Protein AF-A0A968BVR8-F1 (afdb_monomer)

Secondary structure (DSSP, 8-state):
---------------EEEEEEEEEETTS-HHHHHHHHHHHHHTSTTB-TTSPPEEEEEEE-SSEEEEEEEEEES-GGGHHHHHHHHHHHHHHHHHHTT---------------HHHHHHHTS---

Foldseek 3Di:
DDDPPPPPPDDCLPKDKDKDKFWFFPPDDVVLLFVLLQVLLCPFPQFDVVDDWDWAFDDDDPGTTMTMIMTIGSDPVCRVVSVVSSVVSSVVSCVVVVTDRDDPDPPPPPPDDVVNVVVVPDPDD

Structure (mmCIF, N/CA/C/O backbone):
data_AF-A0A968BVR8-F1
#
_entry.id   AF-A0A968BVR8-F1
#
loop_
_atom_site.group_PDB
_atom_site.id
_atom_site.type_symbol
_atom_site.label_atom_id
_atom_site.label_alt_id
_atom_site.label_comp_id
_atom_site.label_asym_id
_atom_site.label_entity_id
_atom_site.label_seq_id
_atom_site.pdbx_PDB_ins_code
_atom_site.Cartn_x
_atom_site.Cartn_y
_atom_site.Cartn_z
_atom_site.occupancy
_atom_site.B_iso_or_equiv
_atom_site.auth_seq_id
_atom_site.auth_comp_id
_atom_site.auth_asym_id
_atom_site.auth_atom_id
_atom_site.pdbx_PDB_model_num
ATOM 1 N N . MET A 1 1 ? 34.857 -38.477 -5.650 1.00 44.34 1 MET A N 1
ATOM 2 C CA . MET A 1 1 ? 33.435 -38.515 -6.058 1.00 44.34 1 MET A CA 1
ATOM 3 C C . MET A 1 1 ? 32.638 -37.929 -4.897 1.00 44.34 1 MET A C 1
ATOM 5 O O . MET A 1 1 ? 32.844 -38.409 -3.799 1.00 44.34 1 MET A O 1
ATOM 9 N N . GLY A 1 2 ? 31.831 -36.878 -4.996 1.00 47.50 2 GLY A N 1
ATOM 10 C CA . GLY A 1 2 ? 31.433 -36.058 -6.132 1.00 47.50 2 GLY A CA 1
ATOM 11 C C . GLY A 1 2 ? 31.550 -34.570 -5.788 1.00 47.50 2 GLY A C 1
ATOM 12 O O . GLY A 1 2 ? 31.424 -34.171 -4.634 1.00 47.50 2 GLY A O 1
ATOM 13 N N . ALA A 1 3 ? 31.852 -33.770 -6.806 1.00 48.91 3 ALA A N 1
ATOM 14 C CA . ALA A 1 3 ? 31.791 -32.325 -6.718 1.00 48.91 3 ALA A CA 1
ATOM 15 C C . ALA A 1 3 ? 30.318 -31.909 -6.644 1.00 48.91 3 ALA A C 1
ATOM 17 O O . ALA A 1 3 ? 29.574 -32.078 -7.610 1.00 48.91 3 ALA A O 1
ATOM 18 N N . SER A 1 4 ? 29.903 -31.359 -5.507 1.00 44.59 4 SER A N 1
ATOM 19 C CA . SER A 1 4 ? 28.659 -30.601 -5.421 1.00 44.59 4 SER A CA 1
ATOM 20 C C . SER A 1 4 ? 28.909 -29.243 -6.062 1.00 44.59 4 SER A C 1
ATOM 22 O O . SER A 1 4 ? 29.293 -28.281 -5.401 1.00 44.59 4 SER A O 1
ATOM 24 N N . GLN A 1 5 ? 28.754 -29.186 -7.381 1.00 49.00 5 GLN A N 1
ATOM 25 C CA . GLN A 1 5 ? 28.688 -27.929 -8.105 1.00 49.00 5 GLN A CA 1
ATOM 26 C C . GLN A 1 5 ? 27.340 -27.295 -7.748 1.00 49.00 5 GLN A C 1
ATOM 28 O O . GLN A 1 5 ? 26.310 -27.645 -8.319 1.00 49.00 5 GLN A O 1
ATOM 33 N N . VAL A 1 6 ? 27.325 -26.405 -6.755 1.00 55.69 6 VAL A N 1
ATOM 34 C CA . VAL A 1 6 ? 26.188 -25.501 -6.560 1.00 55.69 6 VAL A CA 1
ATOM 35 C C . VAL A 1 6 ? 26.266 -24.502 -7.701 1.00 55.69 6 VAL A C 1
ATOM 37 O O . VAL A 1 6 ? 26.986 -23.508 -7.643 1.00 55.69 6 VAL A O 1
ATOM 40 N N . ILE A 1 7 ? 25.600 -24.837 -8.800 1.00 44.78 7 ILE A N 1
ATOM 41 C CA . ILE A 1 7 ? 25.486 -23.943 -9.939 1.00 44.78 7 ILE A CA 1
ATOM 42 C C . ILE A 1 7 ? 24.470 -22.888 -9.525 1.00 44.78 7 ILE A C 1
ATOM 44 O O . ILE A 1 7 ? 23.271 -23.153 -9.468 1.00 44.78 7 ILE A O 1
ATOM 48 N N . ASN A 1 8 ? 24.964 -21.709 -9.159 1.00 33.31 8 ASN A N 1
ATOM 49 C CA . ASN A 1 8 ? 24.127 -20.548 -8.916 1.00 33.31 8 ASN A CA 1
ATOM 50 C C . ASN A 1 8 ? 23.617 -20.053 -10.280 1.00 33.31 8 ASN A C 1
ATOM 52 O O . ASN A 1 8 ? 24.218 -19.194 -10.920 1.00 33.31 8 ASN A O 1
ATOM 56 N N . TYR A 1 9 ? 22.563 -20.696 -10.783 1.00 53.19 9 TYR A N 1
ATOM 57 C CA . TYR A 1 9 ? 21.835 -20.260 -11.968 1.00 53.19 9 TYR A CA 1
ATOM 58 C C . TYR A 1 9 ? 20.908 -19.113 -11.575 1.00 53.19 9 TYR A C 1
ATOM 60 O O . TYR A 1 9 ? 19.732 -19.330 -11.303 1.00 53.19 9 TYR A O 1
ATOM 68 N N . SER A 1 10 ? 21.429 -17.893 -11.530 1.00 50.78 10 SER A N 1
ATOM 69 C CA . SER A 1 10 ? 20.640 -16.676 -11.737 1.00 50.78 10 SER A CA 1
ATOM 70 C C . SER A 1 10 ? 21.596 -15.546 -12.089 1.00 50.78 10 SER A C 1
ATOM 72 O O . SER A 1 10 ? 22.345 -15.043 -11.257 1.00 50.78 10 SER A O 1
ATOM 74 N N . TYR A 1 11 ? 21.602 -15.226 -13.377 1.00 47.84 11 TYR A N 1
ATOM 75 C CA . TYR A 1 11 ? 22.125 -13.999 -13.969 1.00 47.84 11 TYR A CA 1
ATOM 76 C C . TYR A 1 11 ? 21.822 -12.798 -13.048 1.00 47.84 11 TYR A C 1
ATOM 78 O O . TYR A 1 11 ? 20.669 -12.665 -12.635 1.00 47.84 11 TYR A O 1
ATOM 86 N N . PRO A 1 12 ? 22.786 -11.935 -12.676 1.00 54.59 12 PRO A N 1
ATOM 87 C CA . PRO A 1 12 ? 22.466 -10.763 -11.884 1.00 54.59 12 PRO A CA 1
ATOM 88 C C . PRO A 1 12 ? 21.951 -9.685 -12.837 1.00 54.59 12 PRO A C 1
ATOM 90 O O . PRO A 1 12 ? 22.660 -8.726 -13.127 1.00 54.59 12 PRO A O 1
ATOM 93 N N . ASP A 1 13 ? 20.723 -9.832 -13.332 1.00 57.56 13 ASP A N 1
ATOM 94 C CA . ASP A 1 13 ? 19.946 -8.624 -13.582 1.00 57.56 13 ASP A CA 1
ATOM 95 C C . ASP A 1 13 ? 19.773 -7.972 -12.204 1.00 57.56 13 ASP A C 1
ATOM 97 O O . ASP A 1 13 ? 19.266 -8.624 -11.279 1.00 57.56 13 ASP A O 1
ATOM 101 N N . PRO A 1 14 ? 20.307 -6.759 -11.984 1.00 71.19 14 PRO A N 1
ATOM 102 C CA . PRO A 1 14 ? 20.270 -6.143 -10.673 1.00 71.19 14 PRO A CA 1
ATOM 103 C C . PRO A 1 14 ? 18.825 -5.751 -10.364 1.00 71.19 14 PRO A C 1
ATOM 105 O O . PRO A 1 14 ? 18.367 -4.676 -10.719 1.00 71.19 14 PRO A O 1
ATOM 108 N N . THR A 1 15 ? 18.090 -6.640 -9.701 1.00 85.69 15 THR A N 1
ATOM 109 C CA . THR A 1 15 ? 16.765 -6.324 -9.170 1.00 85.69 15 THR A CA 1
ATOM 110 C C . THR A 1 15 ? 16.919 -5.638 -7.821 1.00 85.69 15 THR A C 1
ATOM 112 O O . THR A 1 15 ? 17.649 -6.126 -6.953 1.00 85.69 15 THR A O 1
ATOM 115 N N . TYR A 1 16 ? 16.194 -4.549 -7.611 1.00 88.3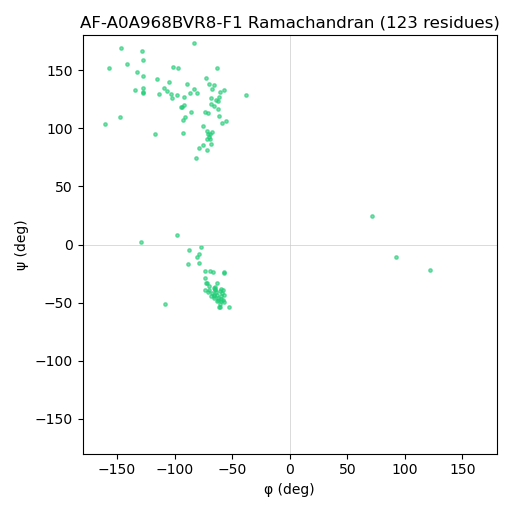1 16 TYR A N 1
ATOM 116 C CA . TYR A 1 16 ? 16.235 -3.762 -6.386 1.00 88.31 16 TYR A CA 1
ATOM 117 C C . TYR A 1 16 ? 14.935 -3.948 -5.618 1.00 88.31 16 TYR A C 1
ATOM 119 O O . TYR A 1 16 ? 13.856 -3.907 -6.202 1.00 88.31 16 TYR A O 1
ATOM 127 N N . ARG A 1 17 ? 15.026 -4.156 -4.302 1.00 91.62 17 ARG A N 1
ATOM 128 C CA . ARG A 1 17 ? 13.845 -4.220 -3.438 1.00 91.62 17 ARG A CA 1
ATOM 129 C C . ARG A 1 17 ? 13.581 -2.847 -2.839 1.00 91.62 17 ARG A C 1
ATOM 131 O O . ARG A 1 17 ? 14.403 -2.359 -2.066 1.00 91.62 17 ARG A O 1
ATOM 138 N N . VAL A 1 18 ? 12.426 -2.284 -3.156 1.00 92.31 18 VAL A N 1
ATOM 139 C CA . VAL A 1 18 ? 11.942 -0.999 -2.649 1.00 92.31 18 VAL A CA 1
ATOM 140 C C . VAL A 1 18 ? 10.998 -1.243 -1.475 1.00 92.31 18 VAL A C 1
ATOM 142 O O . VAL A 1 18 ? 10.378 -2.307 -1.359 1.00 92.31 18 VAL A O 1
ATOM 145 N N . GLN A 1 19 ? 10.926 -0.275 -0.566 1.00 93.38 19 GLN A N 1
ATOM 146 C CA . GLN A 1 19 ? 10.049 -0.318 0.594 1.00 93.38 19 GLN A CA 1
ATOM 147 C C . GLN A 1 19 ? 9.338 1.019 0.771 1.00 93.38 19 GLN A C 1
ATOM 149 O O . GLN A 1 19 ? 9.989 2.058 0.820 1.00 93.38 19 GLN A O 1
ATOM 154 N N . ILE A 1 20 ? 8.028 0.956 0.989 1.00 92.50 20 ILE A N 1
ATOM 155 C CA . ILE A 1 20 ? 7.207 2.094 1.404 1.00 92.50 20 ILE A CA 1
ATOM 156 C C . ILE A 1 20 ? 6.388 1.728 2.643 1.00 92.50 20 ILE A C 1
ATOM 158 O O . ILE A 1 20 ? 6.303 0.559 3.043 1.00 92.50 20 ILE A O 1
ATOM 162 N N . VAL A 1 21 ? 5.815 2.742 3.280 1.00 91.56 21 VAL A N 1
ATOM 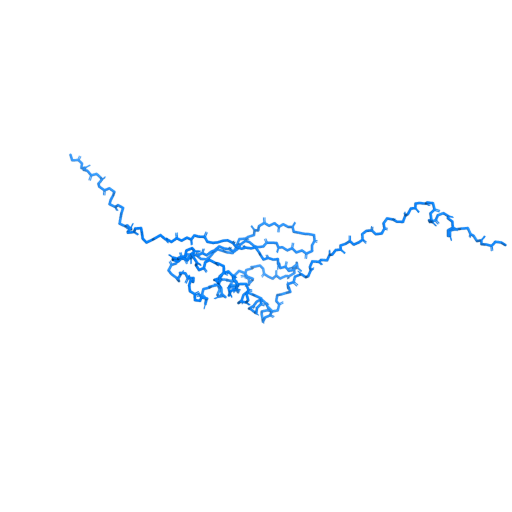163 C CA . VAL A 1 21 ? 5.027 2.600 4.502 1.00 91.56 21 VAL A CA 1
ATOM 164 C C . VAL A 1 21 ? 3.679 3.277 4.303 1.00 91.56 21 VAL A C 1
ATOM 166 O O . VAL A 1 21 ? 3.631 4.422 3.872 1.00 91.56 21 VAL A O 1
ATOM 169 N N . VAL A 1 22 ? 2.602 2.563 4.627 1.00 90.69 22 VAL A N 1
ATOM 170 C CA . VAL A 1 22 ? 1.219 3.028 4.480 1.00 90.69 22 VAL A CA 1
ATOM 171 C C . VAL A 1 22 ? 0.494 2.860 5.808 1.00 90.69 22 VAL A C 1
ATOM 173 O O . VAL A 1 22 ? 0.568 1.800 6.429 1.00 90.69 22 VAL A O 1
ATOM 176 N N . GLY A 1 23 ? -0.194 3.905 6.260 1.00 90.00 23 GLY A N 1
ATOM 177 C CA . GLY A 1 23 ? -1.084 3.840 7.416 1.00 90.00 23 GLY A CA 1
ATOM 178 C C . GLY A 1 23 ? -2.495 3.448 6.989 1.00 90.00 23 GLY A C 1
ATOM 179 O O . GLY A 1 23 ? -2.996 3.964 5.999 1.00 90.00 23 GLY A O 1
ATOM 180 N N . VAL A 1 24 ? -3.151 2.570 7.744 1.00 89.69 24 VAL A N 1
ATOM 181 C CA . VAL A 1 24 ? -4.580 2.254 7.581 1.00 89.69 24 VAL A CA 1
ATOM 182 C C . VAL A 1 24 ? -5.301 2.407 8.915 1.00 89.69 24 VAL A C 1
ATOM 184 O O . VAL A 1 24 ? -4.716 2.140 9.968 1.00 89.69 24 VAL A O 1
ATOM 187 N N . ALA A 1 25 ? -6.555 2.853 8.906 1.00 86.81 25 ALA A N 1
ATOM 188 C CA . ALA A 1 25 ? -7.313 3.053 10.134 1.00 86.81 25 ALA A CA 1
ATOM 189 C C . ALA A 1 25 ? -7.538 1.729 10.891 1.00 86.81 25 ALA A C 1
ATOM 191 O O . ALA A 1 25 ? -7.598 0.634 10.318 1.00 86.81 25 ALA A O 1
ATOM 192 N N . TYR A 1 26 ? -7.673 1.818 12.215 1.00 81.94 26 TYR A N 1
ATOM 193 C CA . TYR A 1 26 ? -8.141 0.680 13.002 1.00 81.94 26 TYR A CA 1
ATOM 194 C C . TYR A 1 26 ? -9.607 0.378 12.662 1.00 81.94 26 TYR A C 1
ATOM 196 O O . TYR A 1 26 ? -10.436 1.278 12.642 1.00 81.94 26 TYR A O 1
ATOM 204 N N . GLY A 1 27 ? -9.932 -0.898 12.441 1.00 80.81 27 GLY A N 1
ATOM 205 C CA . GLY A 1 27 ? -11.291 -1.346 12.101 1.00 80.81 27 GLY A CA 1
ATOM 206 C C . GLY A 1 27 ? -11.370 -2.099 10.774 1.00 80.81 27 GLY A C 1
ATOM 207 O O . GLY A 1 27 ? -12.251 -2.937 10.617 1.00 80.81 27 GLY A O 1
ATOM 208 N N . SER A 1 28 ? -10.402 -1.892 9.880 1.00 82.25 28 SER A N 1
ATOM 209 C CA . SER A 1 28 ? -10.309 -2.620 8.612 1.00 82.25 28 SER A CA 1
ATOM 210 C C . SER A 1 28 ? -9.868 -4.075 8.812 1.00 82.25 28 SER A C 1
ATOM 212 O O . SER A 1 28 ? -9.015 -4.368 9.667 1.00 82.25 28 SER A O 1
ATOM 214 N N . ASP A 1 29 ? -10.431 -4.981 8.006 1.00 88.88 29 ASP A N 1
ATOM 215 C CA . ASP A 1 29 ? -9.992 -6.376 7.924 1.00 88.88 29 ASP A CA 1
ATOM 216 C C . ASP A 1 29 ? -8.576 -6.422 7.342 1.00 88.88 29 ASP A C 1
ATOM 218 O O . ASP A 1 29 ? -8.311 -5.949 6.236 1.00 88.88 29 ASP A O 1
ATOM 222 N N . PHE A 1 30 ? -7.630 -6.946 8.116 1.00 87.38 30 PHE A N 1
ATOM 223 C CA . PHE A 1 30 ? -6.224 -6.860 7.746 1.00 87.38 30 PHE A CA 1
ATOM 224 C C . PHE A 1 30 ? -5.851 -7.793 6.590 1.00 87.38 30 PHE A C 1
ATOM 226 O O . PHE A 1 30 ? -4.934 -7.480 5.831 1.00 87.38 30 PHE A O 1
ATOM 233 N N . ASP A 1 31 ? -6.547 -8.917 6.431 1.00 91.31 31 ASP A N 1
ATOM 234 C CA . ASP A 1 31 ? -6.314 -9.821 5.310 1.00 91.31 31 ASP A CA 1
ATOM 235 C C . ASP A 1 31 ? -6.872 -9.224 4.016 1.00 91.31 31 ASP A C 1
ATOM 237 O O . ASP A 1 31 ? -6.181 -9.245 2.996 1.00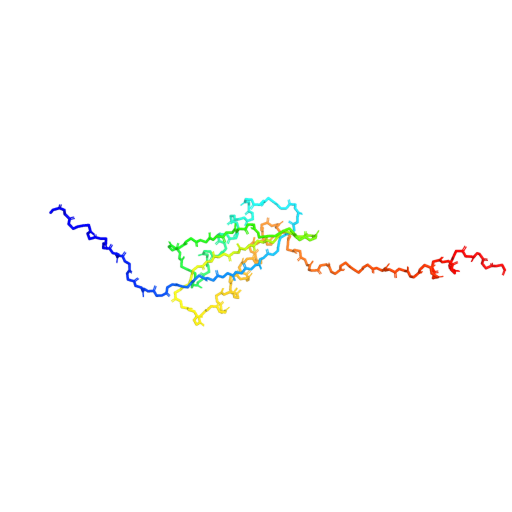 91.31 31 ASP A O 1
ATOM 241 N N . GLN A 1 32 ? -8.032 -8.562 4.075 1.00 93.31 32 GLN A N 1
ATOM 242 C CA . GLN A 1 32 ? -8.546 -7.766 2.958 1.00 93.31 32 GLN A CA 1
ATOM 243 C C . GLN A 1 32 ? -7.559 -6.663 2.557 1.00 93.31 32 GLN A C 1
ATOM 245 O O . GLN A 1 32 ? -7.227 -6.537 1.380 1.00 93.31 32 GLN A O 1
ATOM 250 N N . VAL A 1 33 ? -7.041 -5.900 3.527 1.00 92.69 33 VAL A N 1
ATOM 251 C CA . VAL A 1 33 ? -6.058 -4.835 3.266 1.00 92.69 33 VAL A CA 1
ATOM 252 C C . VAL A 1 33 ? -4.823 -5.393 2.552 1.00 92.69 33 VAL A C 1
ATOM 254 O O . VAL A 1 33 ? -4.349 -4.799 1.588 1.00 92.69 33 VAL A O 1
ATOM 257 N N . ARG A 1 34 ? -4.307 -6.554 2.974 1.00 94.19 34 ARG A N 1
ATOM 258 C CA . ARG A 1 34 ? -3.161 -7.189 2.304 1.00 94.19 34 ARG A CA 1
ATOM 259 C C . ARG A 1 34 ? -3.459 -7.586 0.867 1.00 94.19 34 ARG A C 1
ATOM 261 O O . ARG A 1 34 ? -2.594 -7.376 0.022 1.00 94.19 34 ARG A O 1
ATOM 268 N N . CYS A 1 35 ? -4.629 -8.165 0.604 1.00 95.00 35 CYS A N 1
ATOM 269 C CA . CYS A 1 35 ? -5.039 -8.527 -0.751 1.00 95.00 35 CYS A CA 1
ATOM 270 C C . CYS A 1 35 ? -5.093 -7.289 -1.650 1.00 95.00 35 CYS A C 1
ATOM 272 O O . CYS A 1 35 ? -4.454 -7.275 -2.695 1.00 95.00 35 CYS A O 1
ATOM 274 N N . VAL A 1 36 ? -5.744 -6.218 -1.188 1.00 95.56 36 VAL A N 1
ATOM 275 C CA . VAL A 1 36 ? -5.854 -4.957 -1.937 1.00 95.56 36 VAL A CA 1
ATOM 276 C C . VAL A 1 36 ? -4.477 -4.354 -2.225 1.00 95.56 36 VAL A C 1
ATOM 278 O O . VAL A 1 36 ? -4.188 -4.006 -3.366 1.00 95.56 36 VAL A O 1
ATOM 281 N N . ILE A 1 37 ? -3.594 -4.284 -1.220 1.00 94.88 37 ILE A N 1
ATOM 282 C CA . ILE A 1 37 ? -2.222 -3.778 -1.392 1.00 94.88 37 ILE A CA 1
ATOM 283 C C . ILE A 1 37 ? -1.458 -4.611 -2.423 1.00 94.88 37 ILE A C 1
ATOM 285 O O . ILE A 1 37 ? -0.738 -4.074 -3.260 1.00 94.88 37 ILE A O 1
ATOM 289 N N . HIS A 1 38 ? -1.578 -5.933 -2.343 1.00 95.56 38 HIS A N 1
ATOM 290 C CA . HIS A 1 38 ? -0.857 -6.847 -3.216 1.00 95.56 38 HIS A CA 1
ATOM 291 C C . HIS A 1 38 ? -1.297 -6.725 -4.673 1.00 95.56 38 HIS A C 1
ATOM 293 O O . HIS A 1 38 ? -0.437 -6.618 -5.550 1.00 95.56 38 HIS A O 1
ATOM 299 N N . ASP A 1 39 ? -2.606 -6.680 -4.913 1.00 95.12 39 ASP A N 1
ATOM 300 C CA . ASP A 1 39 ? -3.177 -6.531 -6.249 1.00 95.12 39 ASP A CA 1
ATOM 301 C C . ASP A 1 39 ? -2.840 -5.157 -6.844 1.00 95.12 39 ASP A C 1
ATOM 303 O O . ASP A 1 39 ? -2.393 -5.081 -7.990 1.00 95.12 39 ASP A O 1
ATOM 307 N N . ALA A 1 40 ? -2.951 -4.086 -6.048 1.00 95.56 40 ALA A N 1
ATOM 308 C CA . ALA A 1 40 ? -2.618 -2.728 -6.475 1.00 95.56 40 ALA A CA 1
ATOM 309 C C . ALA A 1 40 ? -1.147 -2.605 -6.897 1.00 95.56 40 ALA A C 1
ATOM 311 O O . ALA A 1 40 ? -0.848 -2.158 -7.999 1.00 95.56 40 ALA A O 1
ATOM 312 N N . VAL A 1 41 ? -0.215 -3.062 -6.052 1.00 96.00 41 VAL A N 1
ATOM 313 C CA . VAL A 1 41 ? 1.232 -2.946 -6.307 1.00 96.00 41 VAL A CA 1
ATOM 314 C C . VAL A 1 41 ? 1.660 -3.777 -7.517 1.00 96.00 41 VAL A C 1
ATOM 316 O O . VAL A 1 41 ? 2.523 -3.353 -8.280 1.00 96.00 41 VAL A O 1
ATOM 319 N N . ARG A 1 42 ? 1.071 -4.962 -7.715 1.00 95.00 42 ARG A N 1
ATOM 320 C CA . ARG A 1 42 ? 1.381 -5.824 -8.868 1.00 95.00 42 ARG A CA 1
ATOM 321 C C . ARG A 1 42 ? 0.891 -5.266 -10.199 1.00 95.00 42 ARG A C 1
ATOM 323 O O . ARG A 1 42 ? 1.411 -5.677 -11.231 1.00 95.00 42 ARG A O 1
ATOM 330 N N . GLY A 1 43 ? -0.105 -4.384 -10.175 1.00 92.75 43 GLY A N 1
ATOM 331 C CA . GLY A 1 43 ? -0.635 -3.728 -11.367 1.00 92.75 43 GLY A CA 1
ATOM 332 C C . GLY A 1 43 ? 0.214 -2.561 -11.874 1.00 92.75 43 GLY A C 1
ATOM 333 O O . GLY A 1 43 ? -0.078 -2.047 -12.949 1.00 92.75 43 GLY A O 1
ATOM 334 N N . VAL A 1 44 ? 1.236 -2.133 -11.125 1.00 95.25 44 VAL A N 1
ATOM 335 C CA . VAL A 1 44 ? 2.036 -0.948 -11.459 1.00 95.25 44 VAL A CA 1
ATOM 336 C C . VAL A 1 44 ? 3.190 -1.292 -12.396 1.00 95.25 44 VAL A C 1
ATOM 338 O O . VAL A 1 44 ? 3.990 -2.194 -12.131 1.00 95.25 44 VAL A O 1
ATOM 341 N N . ASP A 1 45 ? 3.313 -0.518 -13.473 1.00 93.50 45 ASP A N 1
ATOM 342 C CA . ASP A 1 45 ? 4.409 -0.639 -14.427 1.00 93.50 45 ASP A CA 1
ATOM 343 C C . ASP A 1 45 ? 5.770 -0.393 -13.751 1.00 93.50 45 ASP A C 1
ATOM 345 O O . ASP A 1 45 ? 5.983 0.578 -13.027 1.00 93.50 45 ASP A O 1
ATOM 349 N N . GLY A 1 46 ? 6.725 -1.290 -14.000 1.00 90.69 46 GLY A N 1
ATOM 350 C CA . GLY A 1 46 ? 8.057 -1.254 -13.383 1.00 90.69 46 GLY A CA 1
ATOM 351 C C . GLY A 1 46 ? 8.182 -2.066 -12.091 1.00 90.69 46 GLY A C 1
ATOM 352 O O . GLY A 1 46 ? 9.306 -2.327 -11.653 1.00 90.69 46 GLY A O 1
ATOM 353 N N . VAL A 1 47 ? 7.072 -2.542 -11.514 1.00 94.25 47 VAL A N 1
ATOM 354 C CA . VAL A 1 47 ? 7.103 -3.582 -10.478 1.00 94.25 47 VAL A CA 1
ATOM 355 C C . VAL A 1 47 ? 7.266 -4.953 -11.136 1.00 94.25 47 VAL A C 1
ATOM 357 O O . VAL A 1 47 ? 6.553 -5.304 -12.072 1.00 94.25 47 VAL A O 1
ATOM 360 N N . LEU A 1 48 ? 8.213 -5.753 -10.645 1.00 92.75 48 LEU A N 1
ATOM 361 C CA . LEU A 1 48 ? 8.509 -7.075 -11.194 1.00 92.75 48 LEU A CA 1
ATOM 362 C C . LEU A 1 48 ? 7.416 -8.098 -10.826 1.00 92.75 48 LEU A C 1
ATOM 364 O O . LEU A 1 48 ? 7.299 -8.457 -9.648 1.00 92.75 48 LEU A O 1
ATOM 368 N N . PRO A 1 49 ? 6.650 -8.626 -11.803 1.00 89.69 49 PRO A N 1
ATOM 369 C CA . PRO A 1 49 ? 5.499 -9.491 -11.533 1.00 89.69 49 PRO A CA 1
ATOM 370 C C . PRO A 1 49 ? 5.893 -10.904 -11.077 1.00 89.69 49 PRO A C 1
ATOM 372 O O . PRO A 1 49 ? 5.108 -11.591 -10.422 1.00 89.69 49 PRO A O 1
ATOM 375 N N . ASP A 1 50 ? 7.109 -11.354 -11.401 1.00 89.00 50 ASP A N 1
ATOM 376 C CA . ASP A 1 50 ? 7.663 -12.654 -11.004 1.00 89.00 50 ASP A CA 1
ATOM 377 C C . ASP A 1 50 ? 8.210 -12.662 -9.566 1.00 89.00 50 ASP A C 1
ATOM 379 O O . ASP A 1 50 ? 8.518 -13.725 -9.016 1.00 89.00 50 ASP A O 1
ATOM 383 N N . LYS A 1 51 ? 8.327 -11.488 -8.936 1.00 91.25 51 LYS A N 1
ATOM 384 C CA . LYS A 1 51 ? 8.881 -11.325 -7.592 1.00 91.25 51 LYS A CA 1
ATOM 385 C C . LYS A 1 51 ? 7.778 -11.152 -6.540 1.00 91.25 51 LYS A C 1
ATOM 387 O O . LYS A 1 51 ? 6.677 -10.683 -6.833 1.00 91.25 51 LYS A O 1
ATOM 392 N N . PRO A 1 52 ? 8.040 -11.541 -5.279 1.00 92.06 52 PRO A N 1
ATOM 393 C CA . PRO A 1 52 ? 7.053 -11.399 -4.216 1.00 92.06 52 PRO A CA 1
ATOM 394 C C . PRO A 1 52 ? 6.836 -9.927 -3.848 1.00 92.06 52 PRO A C 1
ATOM 396 O O . PRO A 1 52 ? 7.797 -9.1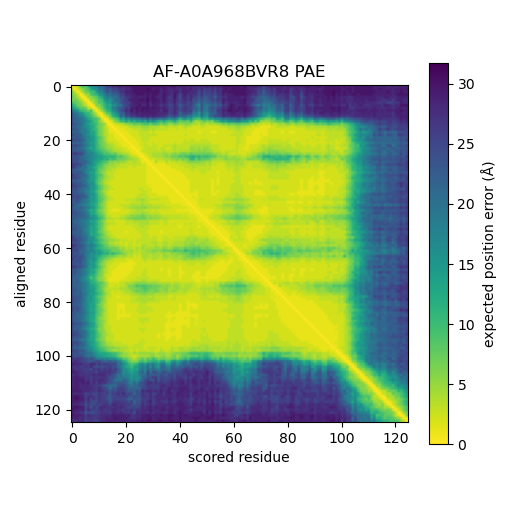70 -3.698 1.00 92.06 52 PRO A O 1
ATOM 399 N N . VAL A 1 53 ? 5.569 -9.566 -3.637 1.00 95.38 53 VAL A N 1
ATOM 400 C CA . VAL A 1 53 ? 5.158 -8.323 -2.977 1.00 95.38 53 VAL A CA 1
ATOM 401 C C . VAL A 1 53 ? 4.753 -8.673 -1.551 1.00 95.38 53 VAL A C 1
ATOM 403 O O . VAL A 1 53 ? 3.920 -9.556 -1.348 1.00 95.38 53 VAL A O 1
ATOM 406 N N . ASP A 1 54 ? 5.342 -7.994 -0.570 1.00 93.69 54 ASP A N 1
ATOM 407 C CA . ASP A 1 54 ? 5.035 -8.207 0.843 1.00 93.69 54 ASP A CA 1
ATOM 408 C C . ASP A 1 54 ? 4.218 -7.040 1.399 1.00 93.69 54 ASP A C 1
ATOM 410 O O . ASP A 1 54 ? 4.634 -5.892 1.265 1.00 93.69 54 ASP A O 1
ATOM 414 N N . ALA A 1 55 ? 3.132 -7.340 2.113 1.00 94.56 55 ALA A N 1
ATOM 415 C CA . ALA A 1 55 ? 2.377 -6.390 2.930 1.00 94.56 55 ALA A CA 1
ATOM 416 C C . ALA A 1 55 ? 2.442 -6.828 4.403 1.00 94.56 55 ALA A C 1
ATOM 418 O O . ALA A 1 55 ? 1.710 -7.713 4.862 1.00 94.56 55 ALA A O 1
ATOM 419 N N . LEU A 1 56 ? 3.393 -6.258 5.143 1.00 91.75 56 LEU A N 1
ATOM 420 C CA . LEU A 1 56 ? 3.717 -6.669 6.507 1.00 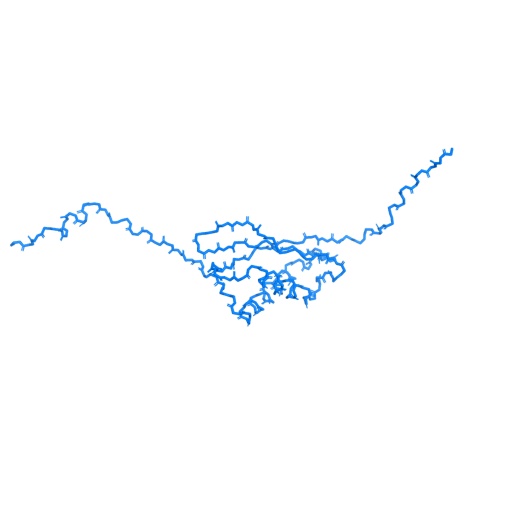91.75 56 LEU A CA 1
ATOM 421 C C . LEU A 1 56 ? 3.196 -5.676 7.530 1.00 91.75 56 LEU A C 1
ATOM 423 O O . LEU A 1 56 ? 3.351 -4.470 7.370 1.00 91.75 56 LEU A O 1
ATOM 427 N N . TYR A 1 57 ? 2.676 -6.194 8.639 1.00 91.00 57 TYR A N 1
ATOM 428 C CA . TYR A 1 57 ? 2.418 -5.359 9.803 1.00 91.00 57 TYR A CA 1
ATOM 429 C C . TYR A 1 57 ? 3.739 -4.758 10.291 1.00 91.00 57 TYR A C 1
ATOM 431 O O . TYR A 1 57 ? 4.704 -5.496 10.504 1.00 91.00 57 TYR A O 1
ATOM 439 N N . HIS A 1 58 ? 3.792 -3.439 10.445 1.00 89.81 58 HIS A N 1
ATOM 440 C CA . HIS A 1 58 ? 5.005 -2.740 10.846 1.00 89.81 58 HIS A CA 1
ATOM 441 C C . HIS A 1 58 ? 4.922 -2.202 12.273 1.00 89.81 58 HIS A C 1
ATOM 443 O O . HIS A 1 58 ? 5.848 -2.443 13.048 1.00 89.81 58 HIS A O 1
ATOM 449 N N . GLU A 1 59 ? 3.858 -1.473 12.609 1.00 89.62 59 GLU A N 1
ATOM 450 C CA . GLU A 1 59 ? 3.752 -0.744 13.876 1.00 89.62 59 GLU A CA 1
ATOM 451 C C . GLU A 1 59 ? 2.288 -0.476 14.255 1.00 89.62 59 GLU A C 1
ATOM 453 O O . GLU A 1 59 ? 1.410 -0.388 13.394 1.00 89.62 59 GLU A O 1
ATOM 458 N N . PHE A 1 60 ? 2.030 -0.370 15.560 1.00 88.81 60 PHE A N 1
ATOM 459 C CA . PHE A 1 60 ? 0.772 0.121 16.120 1.00 88.81 60 PHE A CA 1
ATOM 460 C C . PHE A 1 60 ? 0.892 1.630 16.366 1.00 88.81 60 PHE A C 1
ATOM 462 O O . PHE A 1 60 ? 1.575 2.041 17.300 1.00 88.81 60 PHE A O 1
ATOM 469 N N . GLY A 1 61 ? 0.233 2.444 15.543 1.00 84.31 61 GLY A N 1
ATOM 470 C CA . GLY A 1 61 ? 0.096 3.883 15.761 1.00 84.31 61 GLY A CA 1
ATOM 471 C C . GLY A 1 61 ? -1.048 4.214 16.724 1.00 84.31 61 GLY A C 1
ATOM 472 O O . GLY A 1 61 ? -1.824 3.340 17.115 1.00 84.31 61 GLY A O 1
ATOM 473 N N . ALA A 1 62 ? -1.179 5.490 17.095 1.00 80.19 62 ALA A N 1
ATOM 474 C CA . ALA A 1 62 ? -2.219 5.957 18.020 1.00 80.19 62 ALA A CA 1
ATOM 475 C C . ALA A 1 62 ? -3.646 5.802 17.453 1.00 80.19 62 ALA A C 1
ATOM 477 O O . ALA A 1 62 ? -4.561 5.424 18.180 1.00 80.19 62 ALA A O 1
ATOM 478 N N . SER A 1 63 ? -3.823 6.058 16.155 1.00 78.81 63 SER A N 1
ATOM 479 C CA . SER A 1 63 ? -5.106 5.977 15.434 1.00 78.81 63 SER A CA 1
ATOM 480 C C . SER A 1 63 ? -5.028 5.143 14.148 1.00 78.81 63 SER A C 1
ATOM 482 O O . SER A 1 63 ? -6.027 4.986 13.446 1.00 78.81 63 SER A O 1
ATOM 484 N N . SER A 1 64 ? -3.866 4.556 13.855 1.00 84.94 64 SER A N 1
ATOM 485 C CA . SER A 1 64 ? -3.601 3.811 12.628 1.00 84.94 64 SER A CA 1
ATOM 486 C C . SER A 1 64 ? -2.746 2.567 12.863 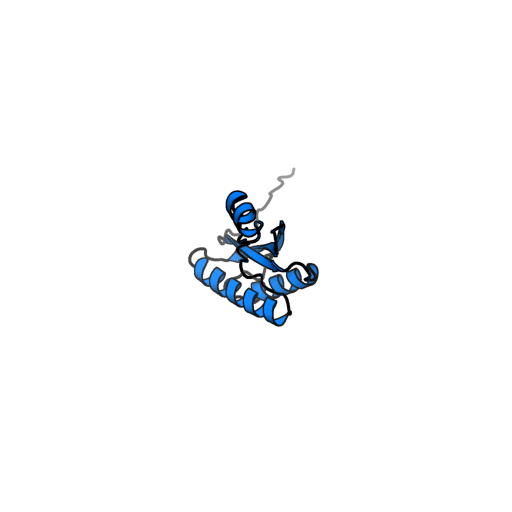1.00 84.94 64 SER A C 1
ATOM 488 O O . SER A 1 64 ? -1.968 2.479 13.813 1.00 84.94 64 SER A O 1
ATOM 490 N N . ARG A 1 65 ? -2.878 1.591 11.968 1.00 88.50 65 ARG A N 1
ATOM 491 C CA . ARG A 1 65 ? -1.948 0.473 11.806 1.00 88.50 65 ARG A CA 1
ATOM 492 C C . ARG A 1 65 ? -1.008 0.810 10.667 1.00 88.50 65 ARG A C 1
ATOM 494 O O . ARG A 1 65 ? -1.455 1.119 9.565 1.00 88.50 65 ARG A O 1
ATOM 501 N N . THR A 1 66 ? 0.283 0.694 10.917 1.00 90.44 66 THR A N 1
ATOM 502 C CA . THR A 1 66 ? 1.300 0.951 9.905 1.00 90.44 66 THR A CA 1
ATOM 503 C C . THR A 1 66 ? 1.645 -0.350 9.196 1.00 90.44 66 THR A C 1
ATOM 505 O O . THR A 1 66 ? 2.000 -1.346 9.834 1.00 90.44 66 THR A O 1
ATOM 508 N N . ILE A 1 67 ? 1.572 -0.342 7.870 1.00 92.19 67 ILE A N 1
ATOM 509 C CA . ILE A 1 67 ? 1.868 -1.473 6.996 1.00 92.19 67 ILE A CA 1
ATOM 510 C C . ILE A 1 67 ? 3.104 -1.136 6.176 1.00 92.19 67 ILE A C 1
ATOM 512 O O . ILE A 1 67 ? 3.203 -0.091 5.541 1.00 92.19 67 ILE A O 1
ATOM 516 N N . ARG A 1 68 ? 4.064 -2.051 6.182 1.00 93.81 68 ARG A N 1
ATOM 517 C CA . ARG A 1 68 ? 5.255 -1.988 5.350 1.00 93.81 68 ARG A CA 1
ATOM 518 C C . ARG A 1 68 ? 5.007 -2.773 4.074 1.00 93.81 68 ARG A C 1
ATOM 520 O O . ARG A 1 68 ? 4.825 -3.991 4.133 1.00 93.81 68 ARG A O 1
ATOM 527 N N . VAL A 1 69 ? 5.072 -2.082 2.945 1.00 94.69 69 VAL A N 1
ATOM 528 C CA . VAL A 1 69 ? 4.920 -2.671 1.617 1.00 94.69 69 VAL A CA 1
ATOM 529 C C . VAL A 1 69 ? 6.296 -2.800 0.977 1.00 94.69 69 VAL A C 1
ATOM 531 O O . VAL A 1 69 ? 7.078 -1.848 0.987 1.00 94.69 69 VAL A O 1
ATOM 534 N N . ARG A 1 70 ? 6.630 -3.986 0.464 1.00 95.19 70 ARG A N 1
ATOM 535 C CA . ARG A 1 70 ? 7.900 -4.243 -0.231 1.00 95.19 70 ARG A CA 1
ATOM 536 C C . ARG A 1 70 ? 7.641 -4.859 -1.587 1.00 95.19 70 ARG A C 1
ATOM 538 O O . ARG A 1 70 ? 6.880 -5.816 -1.684 1.00 95.19 70 ARG A O 1
ATOM 545 N N . PHE A 1 71 ? 8.332 -4.358 -2.596 1.00 95.00 71 PHE A N 1
ATOM 546 C CA . PHE A 1 71 ? 8.231 -4.834 -3.970 1.00 95.00 71 PHE A CA 1
ATOM 547 C C . PHE A 1 71 ? 9.585 -4.722 -4.668 1.00 95.00 71 PHE A C 1
ATOM 549 O O . PHE A 1 71 ? 10.535 -4.159 -4.119 1.00 95.00 71 PHE A O 1
ATOM 556 N N . TRP A 1 72 ? 9.696 -5.316 -5.851 1.00 94.94 72 TRP A N 1
ATOM 557 C CA . TRP A 1 72 ? 10.946 -5.381 -6.599 1.00 94.94 72 TRP A CA 1
ATOM 558 C C . TRP A 1 72 ? 10.829 -4.612 -7.906 1.00 94.94 72 TRP A C 1
ATOM 560 O O . TRP A 1 72 ? 9.789 -4.672 -8.552 1.00 94.94 72 TRP A O 1
ATOM 570 N N . ILE A 1 73 ? 11.907 -3.940 -8.292 1.00 92.06 73 ILE A N 1
ATOM 571 C CA . ILE A 1 73 ? 12.047 -3.209 -9.554 1.00 92.06 73 ILE A CA 1
ATOM 572 C C . ILE A 1 73 ? 13.327 -3.662 -10.264 1.00 92.06 73 ILE A C 1
ATOM 574 O O . ILE A 1 73 ? 14.248 -4.182 -9.625 1.00 92.06 73 ILE A O 1
ATOM 578 N N . ASP A 1 74 ? 13.414 -3.459 -11.573 1.00 86.81 74 ASP A N 1
ATOM 579 C CA . ASP A 1 74 ? 14.594 -3.790 -12.386 1.00 86.81 74 ASP A CA 1
ATOM 580 C C . ASP A 1 74 ? 15.630 -2.654 -12.463 1.00 86.81 74 ASP A C 1
ATOM 582 O O . ASP A 1 74 ? 16.785 -2.880 -12.825 1.00 86.81 74 ASP A O 1
ATOM 586 N N . ASN A 1 75 ? 15.239 -1.424 -12.116 1.00 85.62 75 ASN A N 1
ATOM 587 C CA . ASN A 1 75 ? 16.084 -0.251 -12.285 1.00 85.62 75 ASN A CA 1
ATOM 588 C C . ASN A 1 75 ? 15.854 0.802 -11.197 1.00 85.62 75 ASN A C 1
ATOM 590 O O . ASN A 1 75 ? 14.873 1.542 -11.215 1.00 85.62 75 ASN A O 1
ATOM 594 N N . VAL A 1 76 ? 16.839 0.957 -10.309 1.00 83.56 76 VAL A N 1
ATOM 595 C CA . VAL A 1 76 ? 16.833 1.959 -9.227 1.00 83.56 76 VAL A CA 1
ATOM 596 C C . VAL A 1 76 ? 16.666 3.407 -9.711 1.00 83.56 76 VAL A C 1
ATOM 598 O O . VAL A 1 76 ? 16.176 4.253 -8.974 1.00 83.56 76 VAL A O 1
ATOM 601 N N . ARG A 1 77 ? 17.011 3.730 -10.966 1.00 87.62 77 ARG A N 1
ATOM 602 C CA . ARG A 1 77 ? 16.796 5.087 -11.507 1.00 87.62 77 ARG A CA 1
ATOM 603 C C . ARG A 1 77 ? 15.315 5.442 -11.639 1.00 87.62 77 ARG A C 1
ATOM 605 O O . ARG A 1 77 ? 14.989 6.624 -11.657 1.00 87.62 77 ARG A O 1
ATOM 612 N N . HIS A 1 78 ? 14.448 4.437 -11.734 1.00 87.69 78 HIS A N 1
ATOM 613 C CA . HIS A 1 78 ? 12.999 4.601 -11.786 1.00 87.69 78 HIS A CA 1
ATOM 614 C C . HIS A 1 78 ? 12.334 4.393 -10.420 1.00 87.69 78 HIS A C 1
ATOM 616 O O . HIS A 1 78 ? 11.112 4.392 -10.355 1.00 87.69 78 HIS A O 1
ATOM 622 N N . GLU A 1 79 ? 13.104 4.265 -9.332 1.00 87.06 79 GLU A N 1
ATOM 623 C CA . GLU A 1 79 ? 12.558 4.063 -7.985 1.00 87.06 79 GLU A CA 1
ATOM 624 C C . GLU A 1 79 ? 11.515 5.124 -7.626 1.00 87.06 79 GLU A C 1
ATOM 626 O O . GLU A 1 79 ? 10.390 4.769 -7.304 1.00 87.06 79 GLU A O 1
ATOM 631 N N . TRP A 1 80 ? 11.851 6.414 -7.737 1.00 90.38 80 TRP A N 1
ATOM 632 C CA . TRP A 1 80 ? 10.933 7.493 -7.360 1.00 90.38 80 TRP A CA 1
ATOM 633 C C . TRP A 1 80 ? 9.648 7.531 -8.204 1.00 90.38 80 TRP A C 1
ATOM 635 O O . 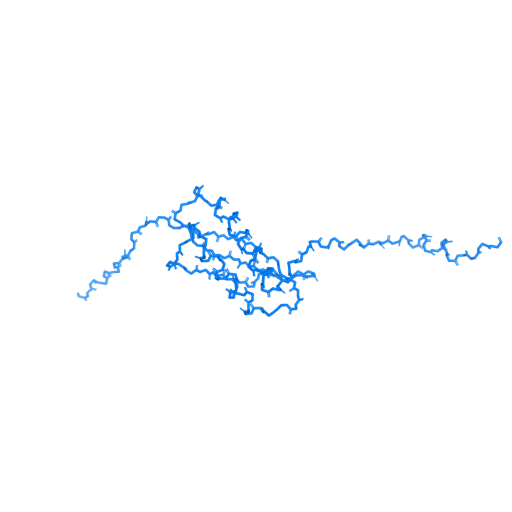TRP A 1 80 ? 8.578 7.552 -7.602 1.00 90.38 80 TRP A O 1
ATOM 645 N N . PRO A 1 81 ? 9.701 7.477 -9.553 1.00 94.31 81 PRO A N 1
ATOM 646 C CA . PRO A 1 81 ? 8.490 7.357 -10.368 1.00 94.31 81 PRO A CA 1
ATOM 647 C C . PRO A 1 81 ? 7.635 6.124 -10.050 1.00 94.31 81 PRO A C 1
ATOM 649 O O . PRO A 1 81 ? 6.414 6.222 -10.041 1.00 94.31 81 PRO A O 1
ATOM 652 N N . ILE A 1 82 ? 8.251 4.967 -9.782 1.00 92.81 82 ILE A N 1
ATOM 653 C CA . ILE A 1 82 ? 7.504 3.744 -9.453 1.00 92.81 82 ILE A CA 1
ATOM 654 C C . ILE A 1 82 ? 6.878 3.865 -8.061 1.00 92.81 82 ILE A C 1
ATOM 656 O O . ILE A 1 82 ? 5.733 3.481 -7.872 1.00 92.81 82 ILE A O 1
ATOM 660 N N . VAL A 1 83 ? 7.598 4.419 -7.083 1.00 91.94 83 VAL A N 1
ATOM 661 C CA . VAL A 1 83 ? 7.068 4.681 -5.736 1.00 91.94 83 VAL A CA 1
ATOM 662 C C . VAL A 1 83 ? 5.861 5.614 -5.787 1.00 91.94 83 VAL A C 1
ATOM 664 O O . VAL A 1 83 ? 4.888 5.364 -5.079 1.00 91.94 83 VAL A O 1
ATOM 667 N N . ASP A 1 84 ? 5.910 6.652 -6.619 1.00 92.75 84 ASP A N 1
ATOM 668 C CA . ASP A 1 84 ? 4.803 7.585 -6.844 1.00 92.75 84 ASP A CA 1
ATOM 669 C C . ASP A 1 84 ? 3.565 6.858 -7.396 1.00 92.75 84 ASP A C 1
ATOM 671 O O . ASP A 1 84 ? 2.516 6.854 -6.754 1.00 92.75 84 ASP A O 1
ATOM 675 N N . GLN A 1 85 ? 3.726 6.105 -8.490 1.00 94.69 85 GLN A N 1
ATOM 676 C CA . GLN A 1 85 ? 2.645 5.310 -9.089 1.00 94.69 85 GLN A CA 1
ATOM 677 C C . GLN A 1 85 ? 2.088 4.245 -8.138 1.00 94.69 85 GLN A C 1
ATOM 679 O O . GLN A 1 85 ? 0.881 4.031 -8.077 1.00 94.69 85 GLN A O 1
ATOM 684 N N . VAL A 1 86 ? 2.953 3.576 -7.369 1.00 94.69 86 VAL A N 1
ATOM 685 C CA . VAL A 1 86 ? 2.526 2.616 -6.344 1.00 94.69 86 VAL A CA 1
ATOM 686 C C . VAL A 1 86 ? 1.727 3.312 -5.248 1.00 94.69 86 VAL A C 1
ATOM 688 O O . VAL A 1 86 ? 0.729 2.762 -4.795 1.00 94.69 86 VAL A O 1
ATOM 691 N N . SER A 1 87 ? 2.137 4.505 -4.820 1.00 93.56 87 SER A N 1
ATOM 692 C CA . SER A 1 87 ? 1.429 5.254 -3.780 1.00 93.56 87 SER A CA 1
ATOM 693 C C . SER A 1 87 ? 0.041 5.693 -4.254 1.00 93.56 87 SER A C 1
ATOM 695 O O . SER A 1 87 ? -0.928 5.481 -3.529 1.00 93.56 87 SER A O 1
ATOM 697 N N . GLU A 1 88 ? -0.072 6.202 -5.484 1.00 94.12 88 GLU A N 1
ATOM 698 C CA . GLU A 1 88 ? -1.353 6.559 -6.110 1.00 94.12 88 GLU A CA 1
ATOM 699 C C . GLU A 1 88 ? -2.263 5.331 -6.282 1.00 94.12 88 GLU A C 1
ATOM 701 O O . GLU A 1 88 ? -3.426 5.344 -5.874 1.00 94.12 88 GLU A O 1
ATOM 706 N N . ALA A 1 89 ? -1.730 4.226 -6.817 1.00 95.25 89 ALA A N 1
ATOM 707 C CA . ALA A 1 89 ? -2.484 2.986 -6.993 1.00 95.25 89 ALA A CA 1
ATOM 708 C C . ALA A 1 89 ? -3.005 2.434 -5.658 1.00 95.25 89 ALA A C 1
ATOM 710 O O . ALA A 1 89 ? -4.125 1.926 -5.584 1.00 95.25 89 ALA A O 1
ATOM 711 N N . LEU A 1 90 ? -2.207 2.545 -4.593 1.00 94.38 90 LEU A N 1
ATOM 712 C CA . LEU A 1 90 ? -2.607 2.147 -3.247 1.00 94.38 90 LEU A CA 1
ATOM 713 C C . LEU A 1 90 ? -3.69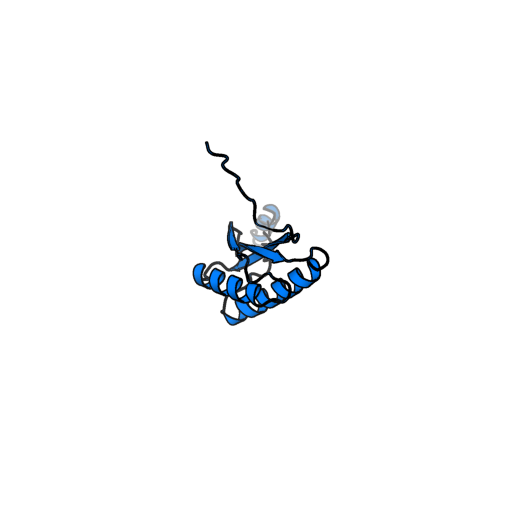6 3.050 -2.680 1.00 94.38 90 LEU A C 1
ATOM 715 O O . LEU A 1 90 ? -4.654 2.533 -2.111 1.00 94.38 90 LEU A O 1
ATOM 719 N N . GLU A 1 91 ? -3.573 4.367 -2.836 1.00 92.06 91 GLU A N 1
ATOM 720 C CA . GLU A 1 91 ? -4.593 5.318 -2.391 1.00 92.06 91 GLU A CA 1
ATOM 721 C C . GLU A 1 91 ? -5.948 5.016 -3.043 1.00 92.06 91 GLU A C 1
ATOM 723 O O . GLU A 1 91 ? -6.952 4.861 -2.341 1.00 92.06 91 GLU A O 1
ATOM 728 N N . ILE A 1 92 ? -5.965 4.845 -4.368 1.00 94.38 92 ILE A N 1
ATOM 729 C CA . ILE A 1 92 ? -7.174 4.515 -5.131 1.00 94.38 92 ILE A CA 1
ATOM 730 C C . ILE A 1 92 ? -7.748 3.173 -4.666 1.00 94.38 92 ILE A C 1
ATOM 732 O O . ILE A 1 92 ? -8.909 3.109 -4.264 1.00 94.38 92 ILE A O 1
ATOM 736 N N . ALA A 1 93 ? -6.940 2.110 -4.658 1.00 95.06 93 ALA A N 1
ATOM 737 C CA . ALA A 1 93 ? -7.421 0.763 -4.359 1.00 95.06 93 ALA A CA 1
ATOM 738 C C . ALA A 1 93 ? -7.933 0.619 -2.916 1.00 95.06 93 ALA A C 1
ATOM 740 O O . ALA A 1 93 ? -8.941 -0.048 -2.674 1.00 95.06 93 ALA A O 1
ATOM 741 N N . LEU A 1 94 ? -7.266 1.252 -1.945 1.00 92.25 94 LEU A N 1
ATOM 742 C CA . LEU A 1 94 ? -7.706 1.245 -0.549 1.00 92.25 94 LEU A CA 1
ATOM 743 C C . LEU A 1 94 ? -9.013 2.029 -0.382 1.00 92.25 94 LEU A C 1
ATOM 745 O O . LEU A 1 94 ? -9.930 1.537 0.277 1.00 92.25 94 LEU A O 1
ATOM 749 N N . THR A 1 95 ? -9.141 3.184 -1.039 1.00 91.50 95 THR A N 1
ATOM 750 C CA . THR A 1 95 ? -10.376 3.984 -1.028 1.00 91.50 95 THR A CA 1
ATOM 751 C C . THR A 1 95 ? -11.543 3.214 -1.656 1.00 91.50 95 THR A C 1
ATOM 753 O O . THR A 1 95 ? -12.620 3.138 -1.064 1.00 91.50 95 THR A O 1
ATOM 756 N N . GLU A 1 96 ? -11.342 2.582 -2.815 1.00 93.31 96 GLU A N 1
ATOM 757 C CA . GLU A 1 96 ? -12.365 1.768 -3.492 1.00 93.31 96 GLU A CA 1
ATOM 758 C C . GLU A 1 96 ? -12.789 0.543 -2.670 1.00 93.31 96 GLU A C 1
ATOM 760 O O . GLU A 1 96 ? -13.955 0.145 -2.691 1.00 93.31 96 GLU A O 1
ATOM 765 N N . ALA A 1 97 ? -11.863 -0.031 -1.899 1.00 91.69 97 ALA A N 1
ATOM 766 C CA . ALA A 1 97 ? -12.140 -1.123 -0.973 1.00 91.69 97 ALA A CA 1
ATOM 767 C C . ALA A 1 97 ? -12.833 -0.673 0.330 1.00 91.69 97 ALA A C 1
ATOM 769 O O . ALA A 1 97 ? -13.154 -1.522 1.167 1.00 91.69 97 ALA A O 1
ATOM 770 N N . GLY A 1 98 ? -13.064 0.633 0.517 1.00 89.50 98 GLY A N 1
ATOM 771 C CA . GLY A 1 98 ? -13.655 1.203 1.729 1.00 89.50 98 GLY A CA 1
ATOM 772 C C . GLY A 1 98 ? -12.720 1.167 2.941 1.00 89.50 98 GLY A C 1
ATOM 773 O O . GLY A 1 98 ? -13.187 1.129 4.078 1.00 89.50 98 GLY A O 1
ATOM 774 N N . ILE A 1 99 ? -11.406 1.124 2.712 1.00 88.06 99 ILE A N 1
ATOM 775 C CA . ILE A 1 99 ? -10.386 1.142 3.759 1.00 88.06 99 ILE A CA 1
ATOM 776 C C . ILE A 1 99 ? -9.999 2.598 4.012 1.00 88.06 99 ILE A C 1
ATOM 778 O O . ILE A 1 99 ? -9.329 3.219 3.190 1.00 88.06 99 ILE A O 1
ATOM 782 N N . ASP A 1 100 ? -10.387 3.125 5.173 1.00 82.06 100 ASP A N 1
ATOM 783 C CA . ASP A 1 100 ? -10.036 4.490 5.563 1.00 82.06 100 ASP A CA 1
ATOM 784 C C . ASP A 1 100 ? -8.519 4.657 5.721 1.00 82.06 100 ASP A C 1
ATOM 786 O O . ASP A 1 100 ? -7.853 3.962 6.506 1.00 82.06 100 ASP A O 1
ATOM 790 N N . LEU A 1 101 ? -7.991 5.635 4.990 1.00 80.69 101 LEU A N 1
ATOM 791 C CA . LEU A 1 101 ? -6.639 6.143 5.148 1.00 80.69 101 LEU A CA 1
ATOM 792 C C . LEU A 1 101 ? -6.669 7.216 6.245 1.00 80.69 101 LEU A C 1
ATOM 794 O O . LEU A 1 101 ? -7.324 8.248 6.086 1.00 80.69 101 LEU A O 1
ATOM 798 N N . PRO A 1 102 ? -6.013 6.981 7.390 1.00 72.56 102 PRO A N 1
ATOM 799 C CA . PRO A 1 102 ? -6.040 7.918 8.492 1.00 72.56 102 PRO A CA 1
ATOM 800 C C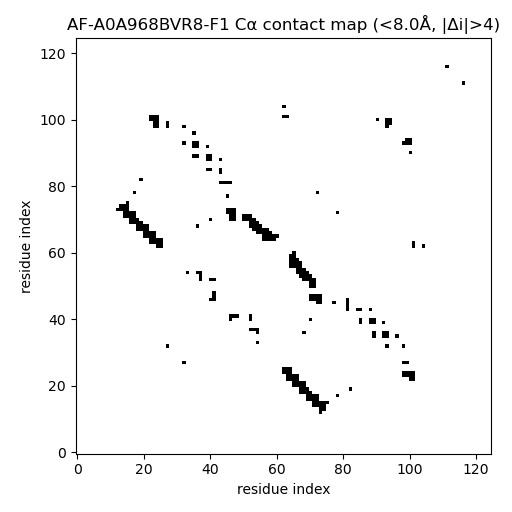 . PRO A 1 102 ? -5.268 9.172 8.089 1.00 72.56 102 PRO A C 1
ATOM 802 O O . PRO A 1 102 ? -4.074 9.109 7.800 1.00 72.56 102 PRO A O 1
ATOM 805 N N . PHE A 1 103 ? -5.943 10.319 8.109 1.00 57.06 103 PHE A N 1
ATOM 806 C CA . PHE A 1 103 ? -5.265 11.609 8.109 1.00 57.06 103 PHE A CA 1
ATOM 807 C C . PHE A 1 103 ? -4.494 11.751 9.423 1.00 57.06 103 PHE A C 1
ATOM 809 O O . PHE A 1 103 ? -5.015 11.390 10.485 1.00 57.06 103 PHE A O 1
ATOM 816 N N . ASP A 1 104 ? -3.261 12.258 9.352 1.00 49.28 104 ASP A N 1
ATOM 817 C CA . ASP A 1 104 ? -2.444 12.515 10.537 1.00 49.28 104 ASP A CA 1
ATOM 818 C C . ASP A 1 104 ? -3.239 13.421 11.485 1.00 49.28 104 ASP A C 1
ATOM 820 O O . ASP A 1 104 ? -3.522 14.584 11.192 1.00 49.28 104 ASP A O 1
ATOM 824 N N . THR A 1 105 ? -3.735 12.840 12.575 1.00 43.28 105 THR A N 1
ATOM 825 C CA . THR A 1 105 ? -4.556 13.565 13.536 1.00 43.28 105 THR A CA 1
ATOM 826 C C . THR A 1 105 ? -3.593 14.076 14.592 1.00 43.28 105 THR A C 1
ATOM 828 O O . THR A 1 105 ? -3.236 13.335 15.509 1.00 43.28 105 THR A O 1
ATOM 831 N N . GLU A 1 106 ? -3.142 15.328 14.476 1.00 42.31 106 GLU A N 1
ATOM 832 C CA . GLU A 1 106 ? -2.463 15.990 15.591 1.00 42.31 106 GLU A CA 1
ATOM 833 C C . GLU A 1 106 ? -3.427 16.015 16.785 1.00 42.31 106 GLU A C 1
ATOM 835 O O . GLU A 1 106 ? -4.387 16.786 16.838 1.00 42.31 106 GLU A O 1
ATOM 840 N N . ASN A 1 107 ? -3.182 15.143 17.763 1.00 41.31 107 ASN A N 1
ATOM 841 C CA . ASN A 1 107 ? -3.827 15.223 19.064 1.00 41.31 107 ASN A CA 1
ATOM 842 C C . ASN A 1 107 ? -3.276 16.466 19.777 1.00 41.31 107 ASN A C 1
ATOM 844 O O . ASN A 1 107 ? -2.264 16.403 20.477 1.00 41.31 107 ASN A O 1
ATOM 848 N N . VAL A 1 108 ? -3.934 17.615 19.602 1.00 43.78 108 VAL A N 1
ATOM 849 C CA . VAL A 1 108 ? -3.656 18.812 20.401 1.00 43.78 108 VAL A CA 1
ATOM 850 C C . VAL A 1 108 ? -4.135 18.542 21.826 1.00 43.78 108 VAL A C 1
ATOM 852 O O . VAL A 1 108 ? -5.305 18.718 22.163 1.00 43.78 108 VAL A O 1
ATOM 855 N N . VAL A 1 109 ? -3.221 18.102 22.689 1.00 49.81 109 VAL A N 1
ATOM 856 C CA . VAL A 1 109 ? -3.455 18.099 24.134 1.00 49.81 109 VAL A CA 1
ATOM 857 C C . VAL A 1 109 ? -3.404 19.553 24.601 1.00 49.81 109 VAL A C 1
ATOM 859 O O . VAL A 1 109 ? -2.331 20.113 24.821 1.00 49.81 109 VAL A O 1
ATOM 862 N N . LEU A 1 110 ? -4.572 20.184 24.742 1.00 46.00 110 LEU A N 1
ATOM 863 C CA . LEU A 1 110 ? -4.707 21.447 25.465 1.00 46.00 110 LEU A CA 1
ATOM 864 C C . LEU A 1 110 ? -4.459 21.176 26.954 1.00 46.00 110 LEU A C 1
ATOM 866 O O . LEU A 1 110 ? -5.387 20.931 27.724 1.00 46.00 110 LEU A O 1
ATOM 870 N N . SER A 1 111 ? -3.194 21.210 27.366 1.00 50.84 111 SER A N 1
ATOM 871 C CA . SER A 1 111 ? -2.847 21.350 28.777 1.00 50.84 111 SER A CA 1
ATOM 872 C C . SER A 1 111 ? -3.278 22.745 29.217 1.00 50.84 111 SER A C 1
ATOM 874 O O . SER A 1 111 ? -2.585 23.726 28.968 1.00 50.84 111 SER A O 1
ATOM 876 N N . MET A 1 112 ? -4.462 22.852 29.818 1.00 51.50 112 MET A N 1
ATOM 877 C CA . MET A 1 112 ? -4.851 24.071 30.517 1.00 51.50 112 MET A CA 1
ATOM 878 C C . MET A 1 112 ? -3.973 24.206 31.758 1.00 51.50 112 MET A C 1
ATOM 880 O O . MET A 1 112 ? -3.919 23.287 32.580 1.00 51.50 112 MET A O 1
ATOM 884 N N . ASP A 1 113 ? -3.305 25.349 31.912 1.00 56.84 113 ASP A N 1
ATOM 885 C CA . ASP A 1 113 ? -2.568 25.638 33.134 1.00 56.84 113 ASP A CA 1
ATOM 886 C C . ASP A 1 113 ? -3.530 25.567 34.337 1.00 56.84 113 ASP A C 1
ATOM 888 O O . ASP A 1 113 ? -4.614 26.167 34.303 1.00 56.84 113 ASP A O 1
ATOM 892 N N . PRO A 1 114 ? -3.165 24.876 35.436 1.00 60.03 114 PRO A N 1
ATOM 893 C CA . PRO A 1 114 ? -4.040 24.736 36.600 1.00 60.03 114 PRO A CA 1
ATOM 894 C C . PRO A 1 114 ? -4.471 26.088 37.191 1.00 60.03 114 PRO A C 1
ATOM 896 O O . PRO A 1 114 ? -5.527 26.183 37.815 1.00 60.03 114 PRO A O 1
ATOM 899 N N . GLN A 1 115 ? -3.686 27.146 36.964 1.00 57.31 115 GLN A N 1
ATOM 900 C CA . GLN A 1 115 ? -4.003 28.512 37.382 1.00 57.31 115 GLN A CA 1
ATOM 901 C C . GLN A 1 115 ? -5.166 29.122 36.580 1.00 57.31 115 GLN A C 1
ATOM 903 O O . GLN A 1 115 ? -6.003 29.817 37.156 1.00 57.31 115 GLN A O 1
ATOM 908 N N . THR A 1 116 ? -5.283 28.811 35.285 1.00 57.34 116 THR A N 1
ATOM 909 C CA . THR A 1 116 ? -6.389 29.268 34.424 1.00 57.34 116 THR A CA 1
ATOM 910 C C . THR A 1 116 ? -7.699 28.578 34.801 1.00 57.34 116 THR A C 1
ATOM 912 O O . THR A 1 116 ? -8.746 29.219 34.880 1.00 57.34 116 THR A O 1
ATOM 915 N N . VAL A 1 117 ? -7.636 27.283 35.127 1.00 60.59 117 VAL A N 1
ATOM 916 C CA . VAL A 1 117 ? -8.797 26.510 35.603 1.00 60.59 117 VAL A CA 1
ATOM 917 C C . VAL A 1 117 ? -9.296 27.044 36.955 1.00 60.59 117 VAL A C 1
ATOM 919 O O . VAL A 1 117 ? -10.501 27.134 37.184 1.00 60.59 117 VAL A O 1
ATOM 922 N N . GLN A 1 118 ? -8.389 27.478 37.836 1.00 58.47 118 GLN A N 1
ATOM 923 C CA . GLN A 1 118 ? -8.730 28.053 39.145 1.00 58.47 118 GLN A CA 1
ATOM 924 C C . GLN A 1 118 ? -9.336 29.463 39.055 1.00 58.47 118 GLN A C 1
ATOM 926 O O . GLN A 1 118 ? -10.217 29.783 39.850 1.00 58.47 118 GLN A O 1
ATOM 931 N N . GLN A 1 119 ? -8.928 30.287 38.083 1.00 57.00 119 GLN A N 1
ATOM 932 C CA . GLN A 1 119 ? -9.504 31.624 37.860 1.00 57.00 119 GLN A CA 1
ATOM 933 C C . GLN A 1 119 ? -10.918 31.583 37.267 1.00 57.00 119 GLN A C 1
ATOM 935 O O . GLN A 1 119 ? -11.743 32.428 37.600 1.00 57.00 119 GLN A O 1
ATOM 940 N N . LEU A 1 120 ? -11.220 30.583 36.435 1.00 58.59 120 LEU A N 1
ATOM 941 C CA . LEU A 1 120 ? -12.557 30.375 35.860 1.00 58.59 120 LEU A CA 1
ATOM 942 C C . LEU A 1 120 ? -13.541 29.709 36.837 1.00 58.59 120 LEU A C 1
ATOM 944 O O . LEU A 1 120 ? -14.748 29.747 36.617 1.00 58.59 120 LEU A O 1
ATOM 948 N N . SER A 1 121 ? -13.031 29.106 37.915 1.00 57.66 121 SER A N 1
ATOM 949 C CA . SER A 1 121 ? -13.832 28.425 38.943 1.00 57.66 121 SER A CA 1
ATOM 950 C C . SER A 1 121 ? -14.312 29.353 40.066 1.00 57.66 121 SER A C 1
ATOM 952 O O . SER A 1 121 ? -15.051 28.908 40.945 1.00 57.66 121 SER A O 1
ATOM 954 N N . GLN A 1 122 ? -13.897 30.625 40.081 1.00 51.81 122 GLN A N 1
ATOM 955 C CA . GLN A 1 122 ? -14.380 31.592 41.067 1.00 51.81 122 GLN A CA 1
ATOM 956 C C . GLN A 1 122 ? -15.608 32.326 40.507 1.00 51.81 122 GLN A C 1
ATOM 958 O O . GLN A 1 122 ? -15.493 32.977 39.466 1.00 51.81 122 GLN A O 1
ATOM 963 N N . PRO A 1 123 ? -16.787 32.246 41.155 1.00 48.50 123 PRO A N 1
ATOM 964 C CA . PRO A 1 123 ? -17.917 33.075 40.763 1.00 48.50 123 PRO A CA 1
ATOM 965 C C . PRO A 1 123 ? -17.525 34.541 40.964 1.00 48.50 123 PRO A C 1
ATOM 967 O O . PRO A 1 123 ? -17.120 34.926 42.061 1.00 48.50 123 PRO A O 1
ATOM 970 N N . GLN A 1 124 ? -17.613 35.346 39.903 1.00 49.56 124 GLN A N 1
ATOM 971 C CA . GLN A 1 124 ? -17.486 36.796 40.027 1.00 49.56 124 GLN A CA 1
ATOM 972 C C . GLN A 1 124 ? -18.626 37.280 40.929 1.00 49.56 124 GLN A C 1
ATOM 974 O O . GLN A 1 124 ? -19.796 37.153 40.565 1.00 49.56 124 GLN A O 1
ATOM 979 N N . GLY A 1 125 ? -18.269 37.719 42.137 1.00 52.47 125 GLY A N 1
ATOM 980 C CA . GLY A 1 125 ? -19.160 38.426 43.055 1.00 52.47 125 GLY A CA 1
ATOM 981 C C . GLY A 1 125 ? -19.287 39.894 42.691 1.00 52.47 125 GLY A C 1
ATOM 982 O O . GLY A 1 125 ? -18.333 40.432 42.084 1.00 52.47 125 GLY A O 1
#

Nearest PDB structures (foldseek):
  7ux1-assembly1_A  TM=8.100E-01  e=3.448E-09  Escherichia coli K-12
  7uw5-assembly1_A  TM=8.282E-01  e=7.987E-09  Escherichia coli K-12
  5aji-assembly1_E  TM=8.697E-01  e=2.726E-08  Escherichia coli
  8ddj-assembly1_A  TM=8.308E-01  e=1.734E-08  Escherichia coli K-12
  2oau-assembly1_G  TM=8.288E-01  e=2.396E-08  Escherichia coli

pLDDT: mean 79.07, std 18.69, range [33.31, 96.0]

Mean predicted aligned error: 11.85 Å

Radius of gyration: 23.77 Å; Cα contacts (8 Å, |Δi|>4): 155; chains: 1; bounding box: 53×77×58 Å

Solvent-accessible surface area (backbone atoms only — not comparable to full-atom values): 7692 Å² total; per-residue (Å²): 138,78,86,83,75,82,74,82,86,66,80,81,72,66,65,42,78,50,76,51,76,46,61,32,34,74,86,62,61,65,67,58,51,38,50,46,49,45,55,32,46,58,70,32,80,67,42,44,75,92,50,78,66,45,72,38,87,67,48,86,53,96,69,27,40,31,32,35,38,34,39,34,26,68,48,77,92,48,44,67,67,40,52,50,53,38,51,52,39,39,53,51,46,35,52,76,71,68,42,55,65,59,72,89,73,82,79,79,77,81,77,72,56,73,67,60,58,54,62,73,67,53,81,86,124

Sequence (125 aa):
MGASQVINYSYPDPTYRVQIVVGVAYGSDFDQVRCVIHDAVRGVDGVLPDKPVDALYHEFGASSRTIRVRFWIDNVRHEWPIVDQVSEALEIALTEAGIDLPFDTENVVLSMDPQTVQQLSQPQG